Protein AF-A0A8T4L8Y1-F1 (afdb_monomer)

Foldseek 3Di:
DDDDDDPVVVVVFFKWKKFFAWWDDDPPDQQWIFTFIFQPDPGTFTAIGRCNVPDDGVRRHGFIAMKGQPDDWDQDPNDTHRTGTDWDDPRPDDTGGHGDPDDDDHNDGDD

Mean predicted aligned error: 3.34 Å

Structure (mmCIF, N/CA/C/O backbone):
data_AF-A0A8T4L8Y1-F1
#
_entry.id   AF-A0A8T4L8Y1-F1
#
loop_
_atom_site.group_PDB
_atom_site.id
_atom_site.type_symbol
_atom_site.label_atom_id
_atom_site.label_alt_id
_atom_site.label_comp_id
_atom_site.label_asym_id
_atom_site.label_entity_id
_atom_site.label_seq_id
_atom_site.pdbx_PDB_ins_code
_atom_site.Cartn_x
_atom_site.Cartn_y
_atom_site.Cartn_z
_atom_site.occupancy
_atom_site.B_iso_or_equiv
_atom_site.auth_seq_id
_atom_site.auth_comp_id
_atom_site.auth_asym_id
_atom_site.auth_atom_id
_atom_site.pdbx_PDB_model_num
ATOM 1 N N . MET A 1 1 ? -4.280 -23.291 -13.977 1.00 61.25 1 MET A N 1
ATOM 2 C CA . MET A 1 1 ? -3.050 -22.577 -14.367 1.00 61.25 1 MET A CA 1
ATOM 3 C C . MET A 1 1 ? -3.480 -21.519 -15.355 1.00 61.25 1 MET A C 1
ATOM 5 O O . MET A 1 1 ? -4.332 -21.828 -16.178 1.00 61.25 1 MET A O 1
ATOM 9 N N . SER A 1 2 ? -3.015 -20.289 -15.177 1.00 83.75 2 SER A N 1
ATOM 10 C CA . SER A 1 2 ? -3.277 -19.202 -16.123 1.00 83.75 2 SER A CA 1
ATOM 11 C C . SER A 1 2 ? -2.374 -19.356 -17.347 1.00 83.75 2 SER A C 1
ATOM 13 O O . SER A 1 2 ? -1.359 -20.049 -17.257 1.00 83.75 2 SER A O 1
ATOM 15 N N . ASP A 1 3 ? -2.736 -18.715 -18.453 1.00 94.19 3 ASP A N 1
ATOM 16 C CA . ASP A 1 3 ? -1.894 -18.664 -19.649 1.00 94.19 3 ASP A CA 1
ATOM 17 C C . ASP A 1 3 ? -0.579 -17.915 -19.372 1.00 94.19 3 ASP A C 1
ATOM 19 O O . ASP A 1 3 ? -0.513 -17.045 -18.495 1.00 94.19 3 ASP A O 1
ATOM 23 N N . GLU A 1 4 ? 0.474 -18.268 -20.113 1.00 94.75 4 GLU A N 1
ATOM 24 C CA . GLU A 1 4 ? 1.739 -17.532 -20.087 1.00 94.75 4 GLU A CA 1
ATOM 25 C C . GLU A 1 4 ? 1.529 -16.114 -20.631 1.00 94.75 4 GLU A C 1
ATOM 27 O O . GLU A 1 4 ? 0.856 -15.920 -21.643 1.00 94.75 4 GLU A O 1
ATOM 32 N N . ILE A 1 5 ? 2.123 -15.124 -19.963 1.00 96.19 5 ILE A N 1
ATOM 33 C CA . ILE A 1 5 ? 2.120 -13.728 -20.409 1.00 96.19 5 ILE A CA 1
ATOM 34 C C . ILE A 1 5 ? 3.527 -13.307 -20.817 1.00 96.19 5 ILE A C 1
ATOM 36 O O . ILE A 1 5 ? 4.527 -13.800 -20.290 1.00 96.19 5 ILE A O 1
ATOM 40 N N . SER A 1 6 ? 3.609 -12.357 -21.739 1.00 96.75 6 SER A N 1
ATOM 41 C CA . SER A 1 6 ? 4.878 -11.739 -22.109 1.00 96.75 6 SER A CA 1
ATOM 42 C C . SER A 1 6 ? 5.407 -10.827 -20.997 1.00 96.75 6 SER A C 1
ATOM 44 O O . SER A 1 6 ? 4.659 -10.272 -20.187 1.00 96.75 6 SER A O 1
ATOM 46 N N . PHE A 1 7 ? 6.720 -10.598 -20.991 1.00 94.19 7 PHE A N 1
ATOM 47 C CA . PHE A 1 7 ? 7.331 -9.632 -20.077 1.00 94.19 7 PHE A CA 1
ATOM 48 C C . PHE A 1 7 ? 6.828 -8.196 -20.312 1.00 94.19 7 PHE A C 1
ATOM 50 O O . PHE A 1 7 ? 6.690 -7.419 -19.369 1.00 94.19 7 PHE A O 1
ATOM 57 N N . ASP A 1 8 ? 6.482 -7.850 -21.554 1.00 95.50 8 ASP A N 1
ATOM 58 C CA . ASP A 1 8 ? 5.893 -6.548 -21.877 1.00 95.50 8 ASP A CA 1
ATOM 59 C C . ASP A 1 8 ? 4.496 -6.378 -21.272 1.00 95.50 8 ASP A C 1
ATOM 61 O O . ASP A 1 8 ? 4.121 -5.272 -20.889 1.00 95.50 8 ASP A O 1
ATOM 65 N N . GLU A 1 9 ? 3.717 -7.455 -21.147 1.00 95.38 9 GLU A N 1
ATOM 66 C CA . GLU A 1 9 ? 2.444 -7.418 -20.425 1.00 95.38 9 GLU A CA 1
ATOM 67 C C . GLU A 1 9 ? 2.641 -7.210 -18.928 1.00 95.38 9 GLU A C 1
ATOM 69 O O . GLU A 1 9 ? 1.924 -6.400 -18.342 1.00 95.38 9 GLU A O 1
ATOM 74 N N . PHE A 1 10 ? 3.642 -7.855 -18.325 1.00 94.50 10 PHE A N 1
ATOM 75 C CA . PHE A 1 10 ? 4.008 -7.594 -16.933 1.00 94.50 10 PHE A CA 1
ATOM 76 C C . PHE A 1 10 ? 4.394 -6.123 -16.723 1.00 94.50 10 PHE A C 1
ATOM 78 O O . PHE A 1 10 ? 3.854 -5.468 -15.835 1.00 94.50 10 PHE A O 1
ATOM 85 N N . LYS A 1 11 ? 5.227 -5.557 -17.606 1.00 93.69 11 LYS A N 1
ATOM 86 C CA . LYS A 1 11 ? 5.638 -4.143 -17.553 1.00 93.69 11 LYS A CA 1
ATOM 87 C C . LYS A 1 11 ? 4.499 -3.135 -17.705 1.00 93.69 11 LYS A C 1
ATOM 89 O O . LYS A 1 11 ? 4.671 -1.974 -17.338 1.00 93.69 11 LYS A O 1
ATOM 94 N N . LYS A 1 12 ? 3.341 -3.536 -18.244 1.00 95.75 12 LYS A N 1
ATOM 95 C CA . LYS A 1 12 ? 2.149 -2.672 -18.262 1.00 95.75 12 LYS A CA 1
ATOM 96 C C . LYS A 1 12 ? 1.560 -2.485 -16.869 1.00 95.75 12 LYS A C 1
ATOM 98 O O . LYS A 1 12 ? 0.804 -1.537 -16.682 1.00 95.75 12 LYS A O 1
ATOM 103 N N . MET A 1 13 ? 1.848 -3.364 -15.910 1.00 96.19 13 MET A N 1
ATOM 104 C CA . MET A 1 13 ? 1.444 -3.178 -14.522 1.00 96.19 13 MET A CA 1
ATOM 105 C C . MET A 1 13 ? 2.405 -2.210 -13.838 1.00 96.19 13 MET A C 1
ATOM 107 O O . MET A 1 13 ? 3.603 -2.457 -13.758 1.00 96.19 13 MET A O 1
ATOM 111 N N . ASP A 1 14 ? 1.869 -1.113 -13.314 1.00 96.50 14 ASP A N 1
ATOM 112 C CA . ASP A 1 14 ? 2.658 -0.163 -12.539 1.00 96.50 14 ASP A CA 1
ATOM 113 C C . ASP A 1 14 ? 2.634 -0.603 -11.075 1.00 96.50 14 ASP A C 1
ATOM 115 O O . ASP A 1 14 ? 1.682 -0.334 -10.341 1.00 96.50 14 ASP A O 1
ATOM 119 N N . LEU A 1 15 ? 3.636 -1.387 -10.689 1.00 97.81 15 LEU A N 1
ATOM 120 C CA . LEU A 1 15 ? 3.806 -1.912 -9.339 1.00 97.81 15 LEU A CA 1
ATOM 121 C C . LEU A 1 15 ? 4.796 -1.040 -8.575 1.00 97.81 15 LEU A C 1
ATOM 123 O O . LEU A 1 15 ? 5.905 -0.808 -9.054 1.00 97.81 15 LEU A O 1
ATOM 127 N N . ARG A 1 16 ? 4.410 -0.569 -7.387 1.00 97.88 16 ARG A N 1
ATOM 128 C CA . ARG A 1 16 ? 5.189 0.407 -6.617 1.00 97.88 16 ARG A CA 1
ATOM 129 C C . ARG A 1 16 ? 5.371 0.003 -5.165 1.00 97.88 16 ARG A C 1
ATOM 131 O O . ARG A 1 16 ? 4.446 -0.523 -4.541 1.00 97.88 16 ARG A O 1
ATOM 138 N N . THR A 1 17 ? 6.543 0.318 -4.619 1.00 98.25 17 THR A N 1
ATOM 139 C CA . THR A 1 17 ? 6.765 0.354 -3.170 1.00 98.25 17 THR A CA 1
ATOM 140 C C . THR A 1 17 ? 5.945 1.478 -2.546 1.00 98.25 17 THR A C 1
ATOM 142 O O . THR A 1 17 ? 5.839 2.576 -3.101 1.00 98.25 17 THR A O 1
ATOM 145 N N . ALA A 1 18 ? 5.349 1.214 -1.388 1.00 98.44 18 ALA A N 1
ATOM 146 C CA . ALA A 1 18 ? 4.478 2.174 -0.733 1.00 98.44 18 ALA A CA 1
ATOM 147 C C . ALA A 1 18 ? 4.490 2.035 0.787 1.00 98.44 18 ALA A C 1
ATOM 149 O O . ALA A 1 18 ? 4.783 0.963 1.315 1.00 98.44 18 ALA A O 1
ATOM 150 N N . THR A 1 19 ? 4.090 3.095 1.487 1.00 98.56 19 THR A N 1
ATOM 151 C CA . THR A 1 19 ? 3.915 3.097 2.946 1.00 98.56 19 THR A CA 1
ATOM 152 C C . THR A 1 19 ? 2.495 3.509 3.312 1.00 98.56 19 THR A C 1
ATOM 154 O O . THR A 1 19 ? 1.961 4.480 2.776 1.00 98.56 19 THR A O 1
ATOM 157 N N . ILE A 1 20 ? 1.871 2.794 4.249 1.00 98.50 20 ILE A N 1
ATOM 158 C CA . ILE A 1 20 ? 0.570 3.189 4.799 1.00 98.50 20 ILE A CA 1
ATOM 159 C C . ILE A 1 20 ? 0.783 4.334 5.795 1.00 98.50 20 ILE A C 1
ATOM 161 O O . ILE A 1 20 ? 1.371 4.136 6.856 1.00 98.50 20 ILE A O 1
ATOM 165 N N . LEU A 1 21 ? 0.285 5.528 5.481 1.00 98.50 21 LEU A N 1
ATOM 166 C CA . LEU A 1 21 ? 0.387 6.703 6.352 1.00 98.50 21 LEU A CA 1
ATOM 167 C C . LEU A 1 21 ? -0.753 6.781 7.370 1.00 98.50 21 LEU A C 1
ATOM 169 O O . LEU A 1 21 ? -0.552 7.218 8.497 1.00 98.50 21 LEU A O 1
ATOM 173 N N . ALA A 1 22 ? -1.959 6.380 6.966 1.00 98.31 22 ALA A N 1
ATOM 174 C CA . ALA A 1 22 ? -3.141 6.403 7.821 1.00 98.31 22 ALA A CA 1
ATOM 175 C C . ALA A 1 22 ? -4.112 5.281 7.447 1.00 98.31 22 ALA A C 1
ATOM 177 O O . ALA A 1 22 ? -4.210 4.906 6.275 1.00 98.31 22 ALA A O 1
ATOM 178 N N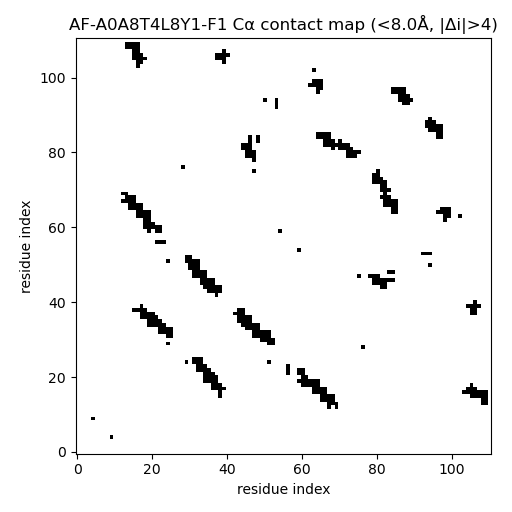 . ALA A 1 23 ? -4.855 4.786 8.437 1.00 98.06 23 ALA A N 1
ATOM 179 C CA . ALA A 1 23 ? -5.933 3.824 8.253 1.00 98.06 23 ALA A CA 1
ATOM 180 C C . ALA A 1 23 ? -7.159 4.238 9.076 1.00 98.06 23 ALA A C 1
ATOM 182 O O . ALA A 1 23 ? -7.085 4.364 10.295 1.00 98.06 23 ALA A O 1
ATOM 183 N N . GLU A 1 24 ? -8.293 4.435 8.406 1.00 96.94 24 GLU A N 1
ATOM 184 C CA . GLU A 1 24 ? -9.543 4.893 9.018 1.00 96.94 24 GLU A CA 1
ATOM 185 C C . GLU A 1 24 ? -10.673 3.895 8.735 1.00 96.94 24 GLU A C 1
ATOM 187 O O . GLU A 1 24 ? -10.907 3.555 7.567 1.00 96.94 24 GLU A O 1
ATOM 192 N N . PRO A 1 25 ? -11.398 3.396 9.753 1.00 96.19 25 PRO A N 1
ATOM 193 C CA . PRO A 1 25 ? -12.589 2.587 9.527 1.00 96.19 25 PRO A CA 1
ATOM 194 C C . PRO A 1 25 ? -13.615 3.344 8.683 1.00 96.19 25 PRO A C 1
ATOM 196 O O . PRO A 1 25 ? -13.950 4.492 8.973 1.00 96.19 25 PRO A O 1
ATOM 199 N N . VAL A 1 26 ? -14.174 2.693 7.665 1.00 95.56 26 VAL A N 1
ATOM 200 C CA . VAL A 1 26 ? -15.260 3.299 6.888 1.00 95.56 26 VAL A CA 1
ATOM 201 C C . VAL A 1 26 ? -16.569 3.171 7.673 1.00 95.56 26 VAL A C 1
ATOM 203 O O . VAL A 1 26 ? -16.992 2.067 8.032 1.00 95.56 26 VAL A O 1
ATOM 206 N N . ALA A 1 27 ? -17.226 4.303 7.939 1.00 92.50 27 ALA A N 1
ATOM 207 C CA . ALA A 1 27 ? -18.485 4.346 8.678 1.00 92.50 27 ALA A CA 1
ATOM 208 C C . ALA A 1 27 ? -19.558 3.457 8.019 1.00 92.50 27 ALA A C 1
ATOM 210 O O . ALA A 1 27 ? -19.772 3.501 6.807 1.00 92.50 27 ALA A O 1
ATOM 211 N N . GLY A 1 28 ? -20.216 2.613 8.819 1.00 91.69 28 GLY A N 1
ATOM 212 C CA . GLY A 1 28 ? -21.230 1.667 8.337 1.00 91.69 28 GLY A CA 1
ATOM 213 C C . GLY A 1 28 ? -20.692 0.513 7.477 1.00 91.69 28 GLY A C 1
ATOM 214 O O . GLY A 1 28 ? -21.479 -0.163 6.811 1.00 91.69 28 GLY A O 1
ATOM 215 N N . LYS A 1 29 ? -19.367 0.294 7.436 1.00 94.12 29 LYS A N 1
ATOM 216 C CA . LYS A 1 29 ? -18.725 -0.809 6.703 1.00 94.12 29 LYS A CA 1
ATOM 217 C C . LYS A 1 29 ? -17.700 -1.524 7.584 1.00 94.12 29 LYS A C 1
ATOM 219 O O . LYS A 1 29 ? -16.540 -1.127 7.684 1.00 94.12 29 LYS A O 1
ATOM 224 N N . ASP A 1 30 ? -18.108 -2.645 8.163 1.00 89.44 30 ASP A N 1
ATOM 225 C CA . ASP A 1 30 ? -17.315 -3.366 9.175 1.00 89.44 30 ASP A CA 1
ATOM 226 C C . ASP A 1 30 ? -16.061 -4.048 8.626 1.00 89.44 30 ASP A C 1
ATOM 228 O O . ASP A 1 30 ? -15.147 -4.375 9.375 1.00 89.44 30 ASP A O 1
ATOM 232 N N . LYS A 1 31 ? -15.987 -4.214 7.303 1.00 92.50 31 LYS A N 1
ATOM 233 C CA . LYS A 1 31 ? -14.853 -4.856 6.630 1.00 92.50 31 LYS A CA 1
ATOM 234 C C . LYS A 1 31 ? -13.857 -3.875 6.019 1.00 92.50 31 LYS A C 1
ATOM 236 O O . LYS A 1 31 ? -12.795 -4.310 5.595 1.00 92.50 31 LYS A O 1
ATOM 241 N N . LEU A 1 32 ? -14.184 -2.584 5.938 1.00 95.50 32 LEU A N 1
ATOM 242 C CA . LEU A 1 32 ? -13.424 -1.645 5.114 1.00 95.50 32 LEU A CA 1
ATOM 243 C C . LEU A 1 32 ? -12.602 -0.659 5.939 1.00 95.50 32 LEU A C 1
ATOM 245 O O . LEU A 1 32 ? -13.116 -0.013 6.855 1.00 95.50 32 LEU A O 1
ATOM 249 N N . PHE A 1 33 ? -11.352 -0.491 5.520 1.00 97.25 33 PHE A N 1
ATOM 250 C CA . PHE A 1 33 ? -10.528 0.664 5.843 1.00 97.25 33 PHE A CA 1
ATOM 251 C C . PHE A 1 33 ? -10.394 1.580 4.631 1.00 97.25 33 PHE A C 1
ATOM 253 O O . PHE A 1 33 ? -10.232 1.117 3.500 1.00 97.25 33 PHE A O 1
ATOM 260 N N . ARG A 1 34 ? -10.400 2.885 4.891 1.00 97.75 34 ARG A N 1
ATOM 261 C CA . ARG A 1 34 ? -9.858 3.910 4.007 1.00 97.75 34 ARG A CA 1
ATOM 262 C C . ARG A 1 34 ? -8.401 4.123 4.398 1.00 97.75 34 ARG A C 1
ATOM 264 O O . ARG A 1 34 ? -8.117 4.510 5.527 1.00 97.75 34 ARG A O 1
ATOM 271 N N . LEU A 1 35 ? -7.491 3.846 3.475 1.00 98.31 35 LEU A N 1
ATOM 272 C CA . LEU A 1 35 ? -6.058 3.985 3.686 1.00 98.31 35 LEU A CA 1
ATOM 273 C C . LEU A 1 35 ? -5.531 5.208 2.940 1.00 98.31 35 LEU A C 1
ATOM 275 O O . LEU A 1 35 ? -5.901 5.426 1.785 1.00 98.31 35 LEU A O 1
ATOM 279 N N . SER A 1 36 ? -4.652 5.961 3.593 1.00 98.25 36 SER A N 1
ATOM 280 C CA . SER A 1 36 ? -3.796 6.966 2.961 1.00 98.25 36 SER A CA 1
ATOM 281 C C . SER A 1 36 ? -2.433 6.336 2.708 1.00 98.25 36 SER A C 1
ATOM 283 O O . SER A 1 36 ? -1.791 5.879 3.654 1.00 98.25 36 SER A O 1
ATOM 285 N N . ILE A 1 37 ? -2.020 6.257 1.447 1.00 98.31 37 ILE A N 1
ATOM 286 C CA . ILE A 1 37 ? -0.838 5.514 1.011 1.00 98.31 37 ILE A CA 1
ATOM 287 C C . ILE A 1 37 ? 0.143 6.464 0.328 1.00 98.31 37 ILE A C 1
ATOM 289 O O . ILE A 1 37 ? -0.216 7.126 -0.646 1.00 98.31 37 ILE A O 1
ATOM 293 N N . ASP A 1 38 ? 1.379 6.500 0.813 1.00 98.50 38 ASP A N 1
ATOM 294 C CA . ASP A 1 38 ? 2.485 7.179 0.145 1.00 98.50 38 ASP A CA 1
ATOM 295 C C . ASP A 1 38 ? 3.119 6.247 -0.886 1.00 98.50 38 ASP A C 1
ATOM 297 O O . ASP A 1 38 ? 3.602 5.170 -0.534 1.00 98.50 38 ASP A O 1
ATOM 301 N N . ILE A 1 39 ? 3.114 6.677 -2.147 1.00 97.50 39 ILE A N 1
ATOM 302 C CA . ILE A 1 39 ? 3.745 5.980 -3.271 1.00 97.50 39 ILE A CA 1
ATOM 303 C C . ILE A 1 39 ? 4.836 6.833 -3.940 1.00 97.50 39 ILE A C 1
ATOM 305 O O . ILE A 1 39 ? 5.153 6.603 -5.100 1.00 97.50 39 ILE A O 1
ATOM 309 N N . GLY A 1 40 ? 5.377 7.843 -3.251 1.00 96.31 40 GLY A N 1
ATOM 310 C CA . GLY A 1 40 ? 6.386 8.758 -3.798 1.00 96.31 40 GLY A CA 1
ATOM 311 C C . GLY A 1 40 ? 5.831 9.854 -4.719 1.00 96.31 40 GLY A C 1
ATOM 312 O O . GLY A 1 40 ? 6.591 10.475 -5.457 1.00 96.31 40 GLY A O 1
ATOM 313 N N . GLU A 1 41 ? 4.518 10.092 -4.693 1.00 95.75 41 GLU A N 1
ATOM 314 C CA . GLU A 1 41 ? 3.853 11.199 -5.397 1.00 95.75 41 GLU A CA 1
ATOM 315 C C . GLU A 1 41 ? 3.737 12.448 -4.507 1.00 95.75 41 GLU A C 1
ATOM 317 O O . GLU A 1 41 ? 3.885 12.370 -3.290 1.00 95.75 41 GLU A O 1
ATOM 322 N N . GLU A 1 42 ? 3.397 13.603 -5.096 1.00 94.38 42 GLU A N 1
ATOM 323 C CA . GLU A 1 42 ? 3.198 14.859 -4.346 1.00 94.38 42 GLU A CA 1
ATOM 324 C C . GLU A 1 42 ? 2.116 14.761 -3.261 1.00 94.38 42 GLU A C 1
ATOM 326 O O . GLU A 1 42 ? 2.161 15.481 -2.264 1.00 94.38 42 GLU A O 1
ATOM 331 N N . SER A 1 43 ? 1.127 13.882 -3.451 1.00 95.38 43 SER A N 1
ATOM 332 C CA . SER A 1 43 ? 0.040 13.679 -2.498 1.00 95.38 43 SER A CA 1
ATOM 333 C C . SER A 1 43 ? -0.224 12.191 -2.261 1.00 95.38 43 SER A C 1
ATOM 335 O O . SER A 1 43 ? -0.200 11.415 -3.221 1.00 95.38 43 SER A O 1
ATOM 337 N N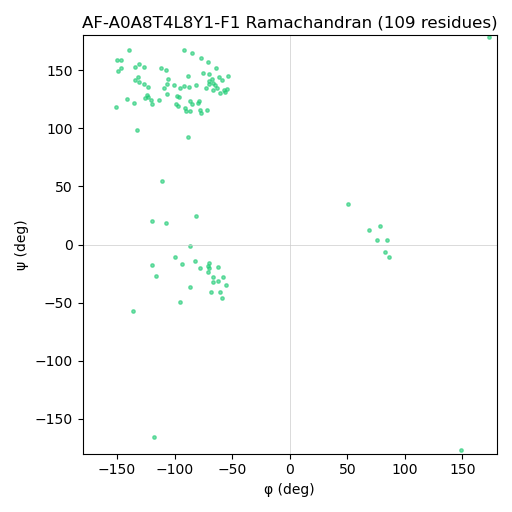 . PRO A 1 44 ? -0.531 11.777 -1.017 1.00 97.19 44 PRO A N 1
ATOM 338 C CA . PRO A 1 44 ? -0.901 10.399 -0.731 1.00 97.19 44 PRO A CA 1
ATOM 339 C C . PRO A 1 44 ? -2.167 9.970 -1.472 1.00 97.19 44 PRO A C 1
ATOM 341 O O . PRO A 1 44 ? -3.137 10.724 -1.605 1.00 97.19 44 PRO A O 1
ATOM 344 N N . ARG A 1 45 ? -2.203 8.708 -1.890 1.00 96.56 45 ARG A N 1
ATOM 345 C CA . ARG A 1 45 ? -3.367 8.115 -2.545 1.00 96.56 45 ARG A CA 1
ATOM 346 C C . ARG A 1 45 ? -4.338 7.527 -1.537 1.00 96.56 45 ARG A C 1
ATOM 348 O O . ARG A 1 45 ? -3.947 6.933 -0.537 1.00 96.56 45 ARG A O 1
ATOM 355 N N . THR A 1 46 ? -5.629 7.629 -1.847 1.00 97.88 46 THR A N 1
ATOM 356 C CA . THR A 1 46 ? -6.665 6.898 -1.111 1.00 97.88 46 THR A CA 1
ATOM 357 C C . THR A 1 46 ? -6.845 5.506 -1.712 1.00 97.88 46 THR A C 1
ATOM 359 O O . THR A 1 46 ? -7.165 5.381 -2.896 1.00 97.88 46 THR A O 1
ATOM 362 N N . ILE A 1 47 ? -6.686 4.464 -0.895 1.00 97.50 47 ILE A N 1
ATOM 363 C CA . ILE A 1 47 ? -7.005 3.074 -1.254 1.00 97.50 47 ILE A CA 1
ATOM 364 C C . ILE A 1 47 ? -7.989 2.513 -0.230 1.00 97.50 47 ILE A C 1
ATOM 366 O O . ILE A 1 47 ? -7.758 2.582 0.975 1.00 97.50 47 ILE A O 1
ATOM 370 N N . VAL A 1 48 ? -9.098 1.945 -0.700 1.00 97.00 48 VAL A N 1
ATOM 371 C CA . VAL A 1 48 ? -10.077 1.274 0.165 1.00 97.00 48 VAL A CA 1
ATOM 372 C C . VAL A 1 48 ? -9.782 -0.219 0.174 1.00 97.00 48 VAL A C 1
ATOM 374 O O . VAL A 1 48 ? -9.703 -0.839 -0.884 1.00 97.00 48 VAL A O 1
ATOM 377 N N . SER A 1 49 ? -9.628 -0.809 1.360 1.00 94.25 49 SER A N 1
ATOM 378 C CA . SER A 1 49 ? -9.237 -2.215 1.504 1.00 94.25 49 SER A CA 1
ATOM 379 C C . SER A 1 49 ? -10.082 -2.968 2.529 1.00 94.25 49 SER A C 1
ATOM 381 O O . SER A 1 49 ? -10.603 -2.391 3.482 1.00 94.25 49 SER A O 1
ATOM 383 N N . GLY A 1 50 ? -10.199 -4.281 2.329 1.00 93.44 50 GLY A N 1
ATOM 384 C CA . GLY A 1 50 ? -10.953 -5.208 3.177 1.00 93.44 50 GLY A CA 1
ATOM 385 C C . GLY A 1 50 ? -10.220 -5.684 4.439 1.00 93.44 50 GLY A C 1
ATOM 386 O O . GLY A 1 50 ? -10.490 -6.786 4.900 1.00 93.44 50 GLY A O 1
ATOM 387 N N . LEU A 1 51 ? -9.247 -4.923 4.952 1.00 93.00 51 LEU A N 1
ATOM 388 C CA . LEU A 1 51 ? -8.307 -5.390 5.986 1.00 93.00 51 LEU A CA 1
ATOM 389 C C . LEU A 1 51 ? -8.853 -5.319 7.419 1.00 93.00 51 LEU A C 1
ATOM 391 O O . LEU A 1 51 ? -8.279 -5.925 8.319 1.00 93.00 51 LEU A O 1
ATOM 395 N N . ARG A 1 52 ? -9.957 -4.599 7.642 1.00 92.06 52 ARG A N 1
ATOM 396 C CA . ARG A 1 52 ? -10.497 -4.305 8.982 1.00 92.06 52 ARG A CA 1
ATOM 397 C C . ARG A 1 52 ? -10.777 -5.523 9.872 1.00 92.06 52 ARG A C 1
ATOM 399 O O . ARG A 1 52 ? -10.561 -5.404 11.072 1.00 92.06 52 ARG A O 1
ATOM 406 N N . PRO A 1 53 ? -11.212 -6.684 9.351 1.00 92.31 53 PRO A N 1
ATOM 407 C CA . PRO A 1 53 ? -11.418 -7.864 10.190 1.00 92.31 53 PRO A CA 1
ATOM 408 C C . PRO A 1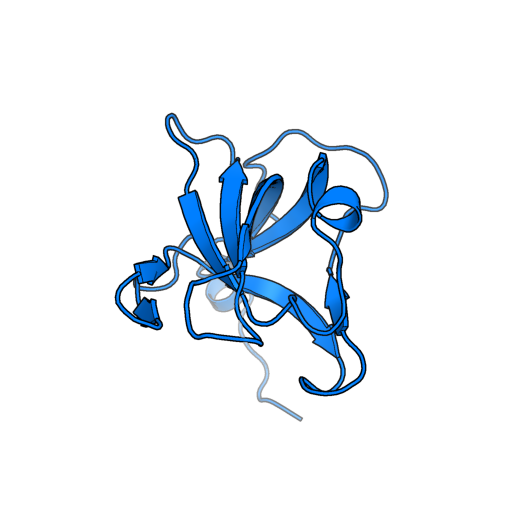 53 ? -10.120 -8.506 10.701 1.00 92.31 53 PRO A C 1
ATOM 410 O O . PRO A 1 53 ? -10.177 -9.300 11.634 1.00 92.31 53 PRO A O 1
ATOM 413 N N . LEU A 1 54 ? -8.976 -8.211 10.073 1.00 92.81 54 LEU A N 1
ATOM 414 C CA . LEU A 1 54 ? -7.714 -8.929 10.286 1.00 92.81 54 LEU A CA 1
ATOM 415 C C . LEU A 1 54 ? -6.583 -8.037 10.807 1.00 92.81 54 LEU A C 1
ATOM 417 O O . LEU A 1 54 ? -5.600 -8.554 11.330 1.00 92.81 54 LEU A O 1
ATOM 421 N N . TYR A 1 55 ? -6.713 -6.718 10.666 1.00 94.62 55 TYR A N 1
ATOM 422 C CA . TYR A 1 55 ? -5.688 -5.755 11.045 1.00 94.62 55 TYR A CA 1
ATOM 423 C C . TYR A 1 55 ? -6.269 -4.627 11.892 1.00 94.62 55 TYR A C 1
ATOM 425 O O . TYR A 1 55 ? -7.345 -4.102 11.598 1.00 94.62 55 TYR A O 1
ATOM 433 N N . SER A 1 56 ? -5.518 -4.212 12.908 1.00 95.88 56 SER A N 1
ATOM 434 C CA . SER A 1 56 ? -5.746 -2.955 13.617 1.00 95.88 56 SER A CA 1
ATOM 435 C C . SER A 1 56 ? -5.066 -1.785 12.895 1.00 95.88 56 SER A C 1
ATOM 437 O O . SER A 1 56 ? -4.212 -1.978 12.026 1.00 95.88 56 SER A O 1
ATOM 439 N N . VAL A 1 57 ? -5.434 -0.551 13.248 1.00 96.38 57 VAL A N 1
ATOM 440 C CA . VAL A 1 57 ? -4.834 0.661 12.658 1.00 96.38 57 VAL A CA 1
ATOM 441 C C . VAL A 1 57 ? -3.328 0.704 12.935 1.00 96.38 57 VAL A C 1
ATOM 443 O O . VAL A 1 57 ? -2.537 0.990 12.040 1.00 96.38 57 VAL A O 1
ATOM 446 N N . GLU A 1 58 ? -2.925 0.334 14.146 1.00 96.88 58 GLU A N 1
ATOM 447 C CA . GLU A 1 58 ? -1.539 0.344 14.622 1.00 96.88 58 GLU A CA 1
ATOM 448 C C . GLU A 1 58 ? -0.664 -0.684 13.894 1.00 96.88 58 GLU A C 1
ATOM 450 O O . GLU A 1 58 ? 0.536 -0.484 13.744 1.00 96.88 58 GLU A O 1
ATOM 455 N N . GLN A 1 59 ? -1.255 -1.781 13.412 1.00 96.06 59 GLN A N 1
ATOM 456 C CA . GLN A 1 59 ? -0.546 -2.791 12.620 1.00 96.06 59 GLN A CA 1
ATOM 457 C C . GLN A 1 59 ? -0.329 -2.368 11.160 1.00 96.06 59 GLN A C 1
ATOM 459 O O . GLN A 1 59 ? 0.507 -2.961 10.463 1.00 96.06 59 GLN A O 1
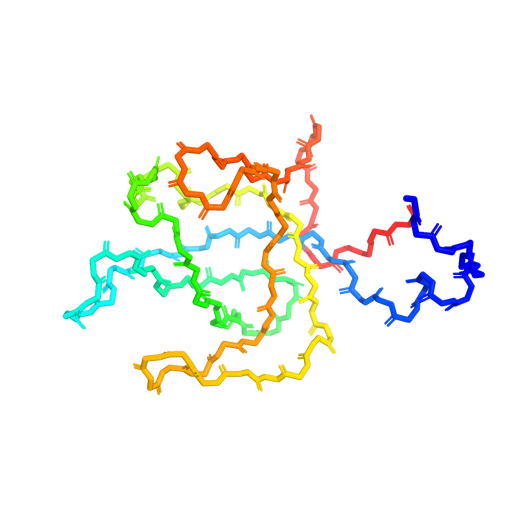ATOM 464 N N . LEU A 1 60 ? -1.120 -1.401 10.685 1.00 97.56 60 LEU A N 1
ATOM 465 C CA . LEU A 1 60 ? -1.100 -0.915 9.310 1.00 97.56 60 LEU A CA 1
ATOM 466 C C . LEU A 1 60 ? -0.221 0.321 9.162 1.00 97.56 60 LEU A C 1
ATOM 468 O O . LEU A 1 60 ? 0.606 0.356 8.258 1.00 97.56 60 LEU A O 1
ATOM 472 N N . VAL A 1 61 ? -0.388 1.328 10.018 1.00 98.19 61 VAL A N 1
ATOM 473 C CA . VAL A 1 61 ? 0.344 2.595 9.896 1.00 98.19 61 VAL A CA 1
ATOM 474 C C . VAL A 1 61 ? 1.855 2.359 10.003 1.00 98.19 61 VAL A C 1
ATOM 476 O O . VAL A 1 61 ? 2.333 1.679 10.905 1.00 98.19 61 VAL A O 1
ATOM 479 N N . GLY A 1 62 ? 2.610 2.906 9.051 1.00 97.81 62 GLY A N 1
ATOM 480 C CA . GLY A 1 62 ? 4.058 2.730 8.923 1.00 97.81 62 GLY A CA 1
ATOM 481 C C . GLY A 1 62 ? 4.489 1.445 8.209 1.00 97.81 62 GLY A C 1
ATOM 482 O O . GLY A 1 62 ? 5.672 1.282 7.917 1.00 97.81 62 GLY A O 1
ATOM 483 N N . ARG A 1 63 ? 3.564 0.533 7.882 1.00 97.81 63 ARG A N 1
ATOM 484 C CA . ARG A 1 63 ? 3.894 -0.697 7.152 1.00 97.81 63 ARG A CA 1
ATOM 485 C C . ARG A 1 63 ? 4.214 -0.394 5.687 1.00 97.81 63 ARG A C 1
ATOM 487 O O . ARG A 1 63 ? 3.447 0.302 5.017 1.00 97.81 63 ARG A O 1
ATOM 494 N N . GLN A 1 64 ? 5.298 -0.990 5.185 1.00 98.12 64 GLN A N 1
ATOM 495 C CA . GLN A 1 64 ? 5.629 -0.979 3.761 1.00 98.12 64 GLN A CA 1
ATOM 496 C C . GLN A 1 64 ? 4.964 -2.134 3.016 1.00 98.12 64 GLN A C 1
ATOM 498 O O . GLN A 1 64 ? 4.957 -3.274 3.486 1.00 98.12 64 GLN A O 1
ATOM 503 N N . ILE A 1 65 ? 4.396 -1.816 1.858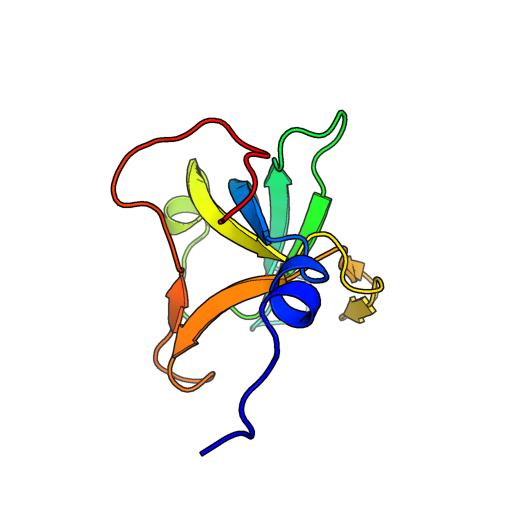 1.00 98.06 65 ILE A N 1
ATOM 504 C CA . ILE A 1 65 ? 3.595 -2.715 1.029 1.00 98.06 65 ILE A CA 1
ATOM 505 C C . ILE A 1 65 ? 3.915 -2.517 -0.455 1.00 98.06 65 ILE A C 1
ATOM 507 O O . ILE A 1 65 ? 4.521 -1.516 -0.841 1.00 98.06 65 ILE A O 1
ATOM 511 N N . ILE A 1 66 ? 3.448 -3.446 -1.288 1.00 98.25 66 ILE A N 1
ATOM 512 C CA . ILE A 1 66 ? 3.392 -3.275 -2.744 1.00 98.25 66 ILE A CA 1
ATOM 513 C C . ILE A 1 66 ? 1.972 -2.913 -3.177 1.00 98.25 66 ILE A C 1
ATOM 515 O O . ILE A 1 66 ? 0.993 -3.511 -2.716 1.00 98.25 66 ILE A O 1
ATOM 519 N N . VAL A 1 67 ? 1.863 -1.951 -4.091 1.00 97.81 67 VAL A N 1
ATOM 520 C CA . VAL A 1 67 ? 0.595 -1.542 -4.700 1.00 97.81 67 VAL A CA 1
ATOM 521 C C . VAL A 1 67 ? 0.659 -1.584 -6.221 1.00 97.81 67 VAL A C 1
ATOM 523 O O . VAL A 1 67 ? 1.716 -1.378 -6.805 1.00 97.81 67 VAL A O 1
ATOM 526 N N . VAL A 1 68 ? -0.491 -1.786 -6.860 1.00 97.75 68 VAL A N 1
ATOM 527 C CA . VAL A 1 68 ? -0.710 -1.474 -8.276 1.00 97.75 68 VAL A CA 1
ATOM 528 C C . VAL A 1 68 ? -1.231 -0.037 -8.371 1.00 97.75 68 VAL A C 1
ATOM 530 O O . VAL A 1 68 ? -2.329 0.255 -7.879 1.00 97.75 68 VAL A O 1
ATOM 533 N N . SER A 1 69 ? -0.463 0.865 -8.981 1.00 96.50 69 SER A N 1
ATOM 534 C CA . SER A 1 69 ? -0.753 2.305 -9.063 1.00 96.50 69 SER A CA 1
ATOM 535 C C . SER A 1 69 ? -1.492 2.726 -10.335 1.00 96.50 69 SER A C 1
ATOM 537 O O . SER A 1 69 ? -2.089 3.801 -10.345 1.00 96.50 69 SER A O 1
ATOM 539 N N . ASN A 1 70 ? -1.530 1.909 -11.389 1.00 96.12 70 ASN A N 1
ATOM 540 C CA . ASN A 1 70 ? -2.167 2.281 -12.662 1.00 96.12 70 ASN A CA 1
ATOM 541 C C . ASN A 1 70 ? -3.498 1.568 -12.959 1.00 96.12 70 ASN A C 1
ATOM 543 O O . ASN A 1 70 ? -3.964 1.566 -14.098 1.00 96.12 70 ASN A O 1
ATOM 547 N N . LEU A 1 71 ? -4.151 0.994 -11.944 1.00 95.19 71 LEU A N 1
ATOM 548 C CA . LEU A 1 71 ? -5.530 0.527 -12.092 1.00 95.19 71 LEU A CA 1
ATOM 549 C C . LEU A 1 71 ? -6.490 1.713 -12.213 1.00 95.19 71 LEU A C 1
ATOM 551 O O . LEU A 1 71 ? -6.373 2.703 -11.490 1.00 95.19 71 LEU A O 1
ATOM 555 N N . ALA A 1 7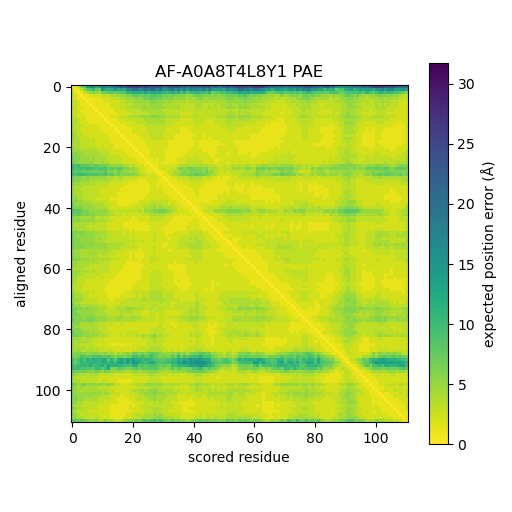2 ? -7.493 1.573 -13.081 1.00 95.44 72 ALA A N 1
ATOM 556 C CA . ALA A 1 72 ? -8.592 2.527 -13.153 1.00 95.44 72 ALA A CA 1
ATOM 557 C C . ALA A 1 72 ? -9.247 2.687 -11.771 1.00 95.44 72 ALA A C 1
ATOM 559 O O . ALA A 1 72 ? -9.537 1.696 -11.089 1.00 95.44 72 ALA A O 1
ATOM 560 N N . ALA A 1 73 ? -9.487 3.937 -11.369 1.00 95.56 73 ALA A N 1
ATOM 561 C CA . ALA A 1 73 ? -10.090 4.238 -10.080 1.00 95.56 73 ALA A CA 1
ATOM 562 C C . ALA A 1 73 ? -11.466 3.568 -9.948 1.00 95.56 73 ALA A C 1
ATOM 564 O O . ALA A 1 73 ? -12.249 3.499 -10.899 1.00 95.56 73 ALA A O 1
ATOM 565 N N . ARG A 1 74 ? -11.773 3.072 -8.747 1.00 95.81 74 ARG A N 1
ATOM 566 C CA . ARG A 1 74 ? -13.058 2.429 -8.442 1.00 95.81 74 ARG A CA 1
ATOM 567 C C . ARG A 1 74 ? -13.701 3.071 -7.230 1.00 95.81 74 ARG A C 1
ATOM 569 O O . ARG A 1 74 ? -13.037 3.331 -6.231 1.00 95.81 74 ARG A O 1
ATOM 576 N N . LYS A 1 75 ? -15.015 3.284 -7.295 1.00 95.81 75 LYS A N 1
ATOM 577 C CA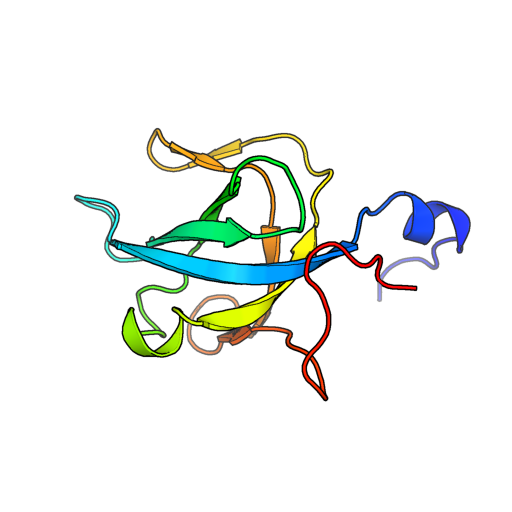 . LYS A 1 75 ? -15.789 3.806 -6.168 1.00 95.81 75 LYS A CA 1
ATOM 578 C C . LYS A 1 75 ? -16.229 2.651 -5.269 1.00 95.81 75 LYS A C 1
ATOM 580 O O . LYS A 1 75 ? -17.016 1.809 -5.690 1.00 95.81 75 LYS A O 1
ATOM 585 N N . ILE A 1 76 ? -15.735 2.612 -4.035 1.00 93.94 76 ILE A N 1
ATOM 586 C CA . ILE A 1 76 ? -16.063 1.587 -3.037 1.00 93.94 76 ILE A CA 1
ATOM 587 C C . ILE A 1 76 ? -16.693 2.287 -1.837 1.00 93.94 76 ILE A C 1
ATOM 589 O O . ILE A 1 76 ? -16.086 3.171 -1.242 1.00 93.94 76 ILE A O 1
ATOM 593 N N . ALA A 1 77 ? -17.932 1.917 -1.496 1.00 92.31 77 ALA A N 1
ATOM 594 C CA . ALA A 1 77 ? -18.695 2.552 -0.414 1.00 92.31 77 ALA A CA 1
ATOM 595 C C . ALA A 1 77 ? -18.737 4.097 -0.507 1.00 92.31 77 ALA A C 1
ATOM 597 O O . ALA A 1 77 ? -18.713 4.791 0.501 1.00 92.31 77 ALA A O 1
ATOM 598 N N . GLY A 1 78 ? -18.783 4.637 -1.731 1.00 93.38 78 GLY A N 1
ATOM 599 C CA . GLY A 1 78 ? -18.803 6.082 -1.980 1.00 93.38 78 GLY A CA 1
ATOM 600 C C . GLY A 1 78 ? -17.426 6.753 -2.052 1.00 93.38 78 GLY A C 1
ATOM 601 O O . GLY A 1 78 ? -17.352 7.883 -2.528 1.00 93.38 78 GLY A O 1
ATOM 602 N N . ILE A 1 79 ? -16.353 6.058 -1.670 1.00 95.06 79 ILE A N 1
ATOM 603 C CA . ILE A 1 79 ? -14.973 6.560 -1.654 1.00 95.06 79 ILE A CA 1
ATOM 604 C C . ILE A 1 79 ? -14.267 6.156 -2.951 1.00 95.06 79 ILE A C 1
ATOM 606 O O . ILE A 1 79 ? -14.371 5.012 -3.392 1.00 95.06 79 ILE A O 1
ATOM 610 N N . GLU A 1 80 ? -13.546 7.086 -3.571 1.00 96.50 80 GLU A N 1
ATOM 611 C CA . GLU A 1 80 ? -12.718 6.803 -4.745 1.00 96.50 80 GLU A CA 1
ATOM 612 C C . GLU A 1 80 ? -11.401 6.126 -4.324 1.00 96.50 80 GLU A C 1
ATOM 614 O O . GLU A 1 80 ? -10.585 6.718 -3.620 1.00 96.50 80 GLU A O 1
ATOM 619 N N . SER A 1 81 ? -11.206 4.875 -4.745 1.00 96.56 81 SER A N 1
ATOM 620 C CA . SER A 1 81 ? -9.997 4.083 -4.504 1.00 96.56 81 SER A CA 1
ATOM 621 C C . SER A 1 81 ? -9.088 4.130 -5.732 1.00 96.56 81 SER A C 1
ATOM 623 O O . SER A 1 81 ? -9.501 3.714 -6.818 1.00 96.56 81 SER A O 1
ATOM 625 N N . LYS A 1 82 ? -7.853 4.614 -5.558 1.00 96.25 82 LYS A N 1
ATOM 626 C CA . LYS A 1 82 ? -6.864 4.867 -6.624 1.00 96.25 82 LYS A CA 1
ATOM 627 C C . LYS A 1 82 ? -5.673 3.913 -6.564 1.00 96.25 82 LYS A C 1
ATOM 629 O O . LYS A 1 82 ? -4.517 4.332 -6.496 1.00 96.25 82 LYS A O 1
ATOM 634 N N . GLY A 1 83 ? -5.974 2.623 -6.572 1.00 94.19 83 GLY A N 1
ATOM 635 C CA . GLY A 1 83 ? -4.977 1.562 -6.582 1.00 94.19 83 GLY A CA 1
ATOM 636 C C . GLY A 1 83 ? -5.462 0.316 -5.863 1.00 94.19 83 GLY A C 1
ATOM 637 O O . GLY A 1 83 ? -6.605 0.241 -5.397 1.00 94.19 83 GLY A O 1
ATOM 638 N N . MET A 1 84 ? -4.568 -0.658 -5.779 1.00 95.69 84 MET A N 1
ATOM 639 C CA . MET A 1 84 ? -4.790 -1.919 -5.084 1.00 95.69 84 MET A CA 1
ATOM 640 C C . MET A 1 84 ? -3.511 -2.315 -4.364 1.00 95.69 84 MET A C 1
ATOM 642 O O . MET A 1 84 ? -2.468 -2.416 -4.996 1.00 95.69 84 MET A O 1
ATOM 646 N N . LEU A 1 85 ? -3.593 -2.555 -3.060 1.00 96.06 85 LEU A N 1
ATOM 647 C CA . LEU A 1 85 ? -2.510 -3.212 -2.335 1.00 96.06 85 LEU A CA 1
ATOM 648 C C . LEU A 1 85 ? -2.501 -4.709 -2.631 1.00 96.06 85 LEU A C 1
ATOM 650 O O . LEU A 1 85 ? -3.559 -5.306 -2.844 1.00 96.06 85 LEU A O 1
ATOM 654 N N . LEU A 1 86 ? -1.316 -5.306 -2.643 1.00 96.19 86 LEU A N 1
ATOM 655 C CA . LEU A 1 86 ? -1.161 -6.736 -2.858 1.00 96.19 86 LEU A CA 1
ATOM 656 C C . LEU A 1 86 ? -1.162 -7.484 -1.528 1.00 96.19 86 LEU A C 1
ATOM 658 O O . LEU A 1 86 ? -0.528 -7.085 -0.550 1.00 96.19 86 LEU A O 1
ATOM 662 N N . ALA A 1 87 ? -1.883 -8.597 -1.507 1.00 94.56 87 ALA A N 1
ATOM 663 C CA . ALA A 1 87 ? -1.971 -9.472 -0.357 1.00 94.56 87 ALA A CA 1
ATOM 664 C C . ALA A 1 87 ? -2.121 -10.928 -0.795 1.00 94.56 87 ALA A C 1
ATOM 666 O O . ALA A 1 87 ? -2.684 -11.216 -1.850 1.00 94.56 87 ALA A O 1
ATOM 667 N N . VAL A 1 88 ? -1.643 -11.836 0.047 1.00 94.88 88 VAL A N 1
ATOM 668 C CA . VAL A 1 88 ? -1.781 -13.284 -0.108 1.00 94.88 88 VAL A CA 1
ATOM 669 C C . VAL A 1 88 ? -2.805 -13.778 0.901 1.00 94.88 88 VAL A C 1
ATOM 671 O O . VAL A 1 88 ? -2.706 -13.457 2.085 1.00 94.88 88 VAL A O 1
ATOM 674 N N . GLY A 1 89 ? -3.790 -14.551 0.454 1.00 90.00 89 GLY A N 1
ATOM 675 C CA . GLY A 1 89 ? -4.859 -15.004 1.331 1.00 90.00 89 GLY A CA 1
ATOM 676 C C . GLY A 1 89 ? -5.989 -15.735 0.623 1.00 90.00 89 GLY A C 1
ATOM 677 O O . GLY A 1 89 ? -5.999 -15.851 -0.600 1.00 90.00 89 GLY A O 1
ATOM 678 N N . ASP A 1 90 ? -6.965 -16.181 1.409 1.00 85.31 90 ASP A N 1
ATOM 679 C CA . ASP A 1 90 ? -8.226 -16.772 0.937 1.00 85.31 90 ASP A CA 1
ATOM 680 C C . ASP A 1 90 ? -9.305 -15.703 0.662 1.00 85.31 90 ASP A C 1
ATOM 682 O O . ASP A 1 90 ? -10.424 -16.019 0.264 1.00 85.31 90 ASP A O 1
ATOM 686 N N . GLY A 1 91 ? -8.975 -14.428 0.900 1.00 70.12 91 GLY A N 1
ATOM 687 C CA . GLY A 1 91 ? -9.876 -13.287 0.750 1.00 70.12 91 GLY A CA 1
ATOM 688 C C . GLY A 1 91 ? -10.912 -13.149 1.870 1.00 70.12 91 GLY A C 1
ATOM 689 O O . GLY A 1 91 ? -11.764 -12.262 1.785 1.00 70.12 91 GLY A O 1
ATOM 690 N N . VAL A 1 92 ? -10.862 -13.997 2.906 1.00 68.94 92 VAL A N 1
ATOM 691 C CA . VAL A 1 92 ? -11.895 -14.066 3.948 1.00 68.94 92 VAL A CA 1
ATOM 692 C C . VAL A 1 92 ? -11.306 -14.158 5.356 1.00 68.94 92 VAL A C 1
ATOM 694 O O . VAL A 1 92 ? -11.636 -13.316 6.189 1.00 68.94 92 VAL A O 1
ATOM 697 N N . THR A 1 93 ? -10.473 -15.159 5.642 1.00 76.12 93 THR A N 1
ATOM 698 C CA . THR A 1 93 ? -10.001 -15.480 7.001 1.00 76.12 93 THR A CA 1
ATOM 699 C C . THR A 1 93 ? -8.501 -15.308 7.183 1.00 76.12 93 THR A C 1
ATOM 701 O O . THR A 1 93 ? -8.051 -15.002 8.285 1.00 76.12 93 THR A O 1
ATOM 704 N N . ILE A 1 94 ? -7.727 -15.446 6.108 1.00 81.75 94 ILE A N 1
ATOM 705 C CA . ILE A 1 94 ? -6.278 -15.285 6.115 1.00 81.75 94 ILE A CA 1
ATOM 706 C C . ILE A 1 94 ? -5.893 -14.260 5.060 1.00 81.75 94 ILE A C 1
ATOM 708 O O . ILE A 1 94 ? -6.275 -14.362 3.896 1.00 81.75 94 ILE A O 1
ATOM 712 N N . LEU A 1 95 ? -5.145 -13.240 5.474 1.00 90.88 95 LEU A N 1
ATOM 713 C CA . LEU A 1 95 ? -4.653 -12.209 4.572 1.00 90.88 95 LEU A CA 1
ATOM 714 C C . LEU A 1 95 ? -3.333 -11.659 5.101 1.00 90.88 95 LEU A C 1
ATOM 716 O O . LEU A 1 95 ? -3.284 -11.079 6.183 1.00 90.88 95 LEU A O 1
ATOM 720 N N . SER A 1 96 ? -2.273 -11.820 4.319 1.00 94.31 96 SER A N 1
ATOM 721 C CA . SER A 1 96 ? -0.944 -11.273 4.578 1.00 94.31 96 SER A CA 1
ATOM 722 C C . SER A 1 96 ? -0.603 -10.232 3.521 1.00 94.31 96 SER A C 1
ATOM 724 O O . SER A 1 96 ? -0.654 -10.526 2.328 1.00 94.31 96 SER A O 1
ATOM 726 N N . LEU A 1 97 ? -0.274 -9.013 3.944 1.00 96.00 97 LEU A N 1
ATOM 727 C CA . LEU A 1 97 ? 0.171 -7.960 3.030 1.00 96.00 97 LEU A CA 1
ATOM 728 C C . LEU A 1 97 ? 1.524 -8.326 2.411 1.00 96.00 97 LEU A C 1
ATOM 730 O O . LEU A 1 97 ? 2.448 -8.703 3.131 1.00 96.00 97 LEU A O 1
ATOM 734 N N . VAL A 1 98 ? 1.645 -8.175 1.090 1.00 97.25 98 VAL A N 1
ATOM 735 C CA . VAL A 1 98 ? 2.932 -8.313 0.398 1.00 97.25 98 VAL A CA 1
ATOM 736 C C . VAL A 1 98 ? 3.785 -7.100 0.754 1.00 97.25 98 VAL A C 1
ATOM 738 O O . VAL A 1 98 ? 3.413 -5.966 0.446 1.00 97.25 98 VAL A O 1
ATOM 741 N N . GLY A 1 99 ? 4.898 -7.352 1.438 1.00 94.88 99 GLY A N 1
ATOM 742 C CA . GLY A 1 99 ? 5.849 -6.342 1.891 1.00 94.88 99 GLY A CA 1
ATOM 743 C C . GLY A 1 99 ? 7.231 -6.521 1.270 1.00 94.88 99 GLY A C 1
ATOM 744 O O . GLY A 1 99 ? 7.406 -7.268 0.309 1.00 94.88 99 GLY A O 1
ATOM 745 N N . LEU A 1 100 ? 8.205 -5.828 1.851 1.00 95.88 100 LEU A N 1
ATOM 746 C CA . LEU A 1 100 ? 9.605 -5.848 1.437 1.00 95.88 100 LEU A CA 1
ATOM 747 C C . LEU A 1 100 ? 10.455 -6.617 2.455 1.00 95.88 100 LEU A C 1
ATOM 749 O O . LEU A 1 100 ? 10.153 -6.619 3.648 1.00 95.88 100 LEU A O 1
ATOM 753 N N . ASP A 1 101 ? 11.533 -7.241 1.986 1.00 96.06 101 ASP A N 1
ATOM 754 C CA . ASP A 1 101 ? 12.538 -7.900 2.831 1.00 96.06 101 ASP A CA 1
ATOM 755 C C . ASP A 1 101 ? 13.392 -6.891 3.621 1.00 96.06 101 ASP A C 1
ATOM 757 O O . ASP A 1 101 ? 13.932 -7.215 4.679 1.00 96.06 101 ASP A O 1
ATOM 761 N N . LYS A 1 102 ? 13.487 -5.656 3.121 1.00 96.25 102 LYS A N 1
ATOM 762 C CA . LYS A 1 102 ? 14.193 -4.526 3.733 1.00 96.25 102 LYS A CA 1
ATOM 763 C C . LYS A 1 102 ? 13.493 -3.198 3.430 1.00 96.25 102 LYS A C 1
ATOM 765 O O . LYS A 1 102 ? 12.770 -3.111 2.436 1.00 96.25 102 LYS A O 1
ATOM 770 N N . PRO A 1 103 ? 13.732 -2.142 4.228 1.00 96.81 103 PRO A N 1
ATOM 771 C CA . PRO A 1 103 ? 13.155 -0.841 3.943 1.00 96.81 103 PRO A CA 1
ATOM 772 C C . PRO A 1 103 ? 13.633 -0.254 2.613 1.00 96.81 103 PRO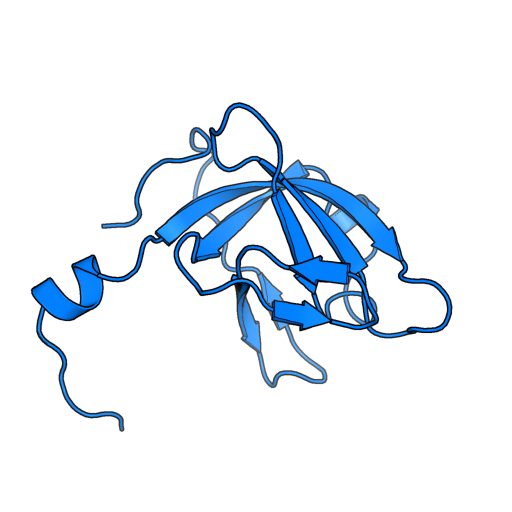 A C 1
ATOM 774 O O . PRO A 1 103 ? 14.832 -0.258 2.334 1.00 96.81 103 PRO A O 1
ATOM 777 N N . MET A 1 104 ? 12.709 0.288 1.820 1.00 97.94 104 MET A N 1
ATOM 778 C CA . MET A 1 104 ? 13.008 0.932 0.531 1.00 97.94 104 MET A CA 1
ATOM 779 C C . MET A 1 104 ? 12.331 2.305 0.421 1.00 97.94 104 MET A C 1
ATOM 781 O O . MET A 1 104 ? 11.305 2.521 1.066 1.00 97.94 104 MET A O 1
ATOM 785 N N . PRO A 1 105 ? 12.847 3.232 -0.406 1.00 97.94 105 PRO A N 1
ATOM 786 C CA . PRO A 1 105 ? 12.119 4.447 -0.766 1.00 97.94 105 PRO A CA 1
ATOM 787 C C . PRO A 1 105 ? 10.724 4.134 -1.325 1.00 97.94 105 PRO A C 1
ATOM 789 O O . PRO A 1 105 ? 10.550 3.136 -2.030 1.00 97.94 105 PRO A O 1
ATOM 792 N N . ASN A 1 106 ? 9.741 4.987 -1.033 1.00 98.31 106 ASN A N 1
ATOM 793 C CA . ASN A 1 106 ? 8.412 4.899 -1.644 1.00 98.31 106 ASN A CA 1
ATOM 794 C C . ASN A 1 106 ? 8.479 5.283 -3.134 1.00 98.31 106 ASN A C 1
ATOM 796 O O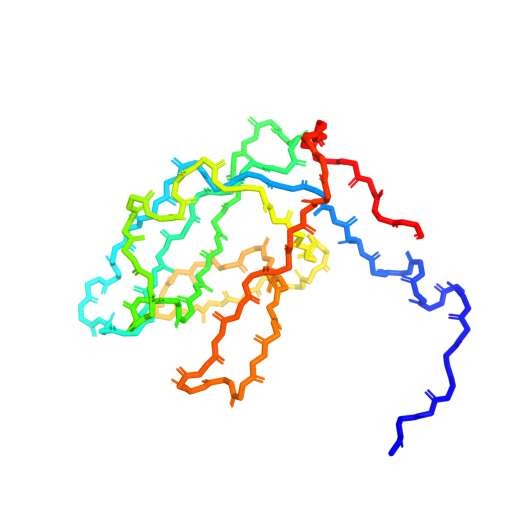 . ASN A 1 106 ? 9.285 6.125 -3.528 1.00 98.31 106 ASN A O 1
ATOM 800 N N . GLY A 1 107 ? 7.633 4.658 -3.956 1.00 97.50 107 GLY A N 1
ATOM 801 C CA . GLY A 1 107 ? 7.494 4.953 -5.386 1.00 97.50 107 GLY A CA 1
ATOM 802 C C . GLY A 1 107 ? 8.478 4.259 -6.322 1.00 97.50 107 GLY A C 1
ATOM 803 O O . GLY A 1 107 ? 8.431 4.487 -7.534 1.00 97.50 107 GLY A O 1
ATOM 804 N N . LEU A 1 108 ? 9.336 3.376 -5.811 1.00 97.88 108 LEU A N 1
ATOM 805 C CA . LEU A 1 108 ? 10.188 2.555 -6.668 1.00 97.88 108 LEU A CA 1
ATOM 806 C C . LEU A 1 108 ? 9.351 1.516 -7.411 1.00 97.88 108 LEU A C 1
ATOM 808 O O . LEU A 1 108 ? 8.448 0.913 -6.827 1.00 97.88 108 LEU A O 1
ATOM 812 N N . SER A 1 109 ? 9.660 1.322 -8.693 1.00 96.69 109 SER A N 1
ATOM 813 C CA . SER A 1 109 ? 9.046 0.274 -9.506 1.00 96.69 109 SER A CA 1
ATOM 814 C C . SER A 1 109 ? 9.482 -1.107 -9.025 1.00 96.69 109 SER A C 1
ATOM 816 O O . SER A 1 109 ? 10.642 -1.304 -8.665 1.00 96.69 109 SER A O 1
ATOM 818 N N . VAL A 1 110 ? 8.557 -2.062 -9.053 1.00 95.12 110 VAL A N 1
ATOM 819 C CA . VAL A 1 110 ? 8.886 -3.491 -8.969 1.00 95.12 110 VAL A CA 1
ATOM 820 C C . VAL A 1 110 ? 9.305 -3.974 -10.359 1.00 95.12 110 VAL A C 1
ATOM 822 O O . VAL A 1 110 ? 8.675 -3.600 -11.350 1.00 95.12 110 VAL A O 1
ATOM 825 N N . GLU A 1 111 ? 10.360 -4.787 -10.417 1.00 89.38 111 GLU A N 1
ATOM 826 C CA . GLU A 1 111 ? 10.979 -5.304 -11.648 1.00 89.38 111 GLU A CA 1
ATOM 827 C C . GLU A 1 111 ? 10.993 -6.833 -11.687 1.00 89.38 111 GLU A C 1
ATOM 829 O O . GLU A 1 111 ? 11.094 -7.452 -10.600 1.00 89.38 111 GLU A O 1
#

Nearest PDB structures (foldseek):
  3g48-assembly2_B  TM=9.170E-01  e=1.142E-08  Bacillus anthracis
  3g48-assembly2_A  TM=9.090E-01  e=1.855E-08  Bacillus anthracis
  1gd7-assembly1_B  TM=8.955E-01  e=7.960E-08  Thermus thermophilus
  5zkg-assembly2_B  TM=9.091E-01  e=1.119E-06  Plasmodium vivax
  1fl0-assembly1_A  TM=9.009E-01  e=1.119E-06  Homo sapiens

Radius of gyration: 14.16 Å; Cα contacts (8 Å, |Δi|>4): 227; chains: 1; bounding box: 35×37×37 Å

Organism: NCBI:txid3101447

Solvent-accessible surface area (backbone atoms only — not comparable to full-atom values): 6524 Å² total; per-residue (Å²): 134,81,81,91,74,55,71,70,62,56,67,70,54,45,34,27,30,24,32,27,70,38,61,40,79,39,87,100,37,84,43,31,25,44,28,35,30,38,46,67,58,100,64,65,39,43,32,68,41,75,49,44,80,82,47,55,53,80,74,41,42,74,40,55,32,37,29,36,62,70,52,82,68,41,75,55,96,86,41,72,17,51,37,44,75,45,65,52,64,80,86,79,89,44,77,44,73,39,57,66,100,60,95,72,70,49,40,41,72,69,131

Secondary structure (DSSP, 8-state):
-PPP--HHHHHTS-EEEEEEEEEEEPTT-TT-EEEEEESSSSSPEEEEES-TTT--HHHHTT-EEEEE-SSPPEEETTEEE--EE-EEE-SSS-EEE---SS---TTPBP-

Sequence (111 aa):
MSDEISFDEFKKMDLRTATILAAEPVAGKDKLFRLSIDIGEESPRTIVSGLRPLYSVEQLVGRQIIVVSNLAARKIAGIESKGMLLAVGDGVTILSLVGLDKPMPNGLSVE

pLDDT: mean 94.57, std 5.78, range [61.25, 98.56]

InterPro domains:
  IPR002547 tRNA-binding domain [PF01588] (15-107)
  IPR002547 tRNA-binding domain [PS50886] (9-111)
  IPR012340 Nucleic acid-binding, OB-fold [G3DSA:2.40.50.140] (1-110)
  IPR012340 Nucleic acid-binding, OB-fold [SSF50249] (4-110)